Protein AF-A0A6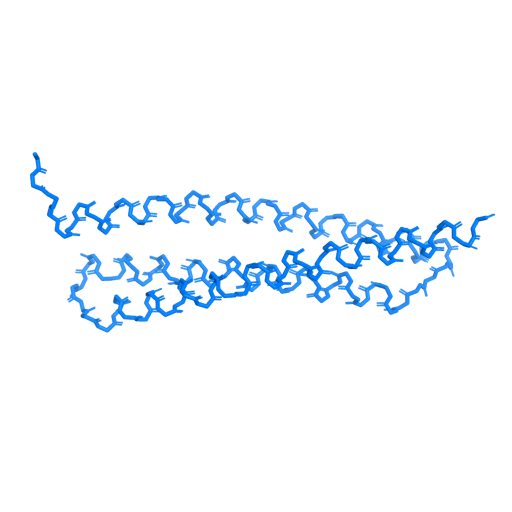S6RS18-F1 (afdb_monomer_lite)

Structure (mmCIF, N/CA/C/O backbone):
data_AF-A0A6S6RS18-F1
#
_entry.id   AF-A0A6S6RS18-F1
#
loop_
_atom_site.group_PDB
_atom_site.id
_atom_site.type_symbol
_atom_site.label_atom_id
_atom_site.label_alt_id
_atom_site.label_comp_id
_atom_site.label_asym_id
_atom_site.label_entity_id
_atom_site.label_seq_id
_atom_site.pdbx_PDB_ins_code
_atom_site.Cartn_x
_atom_site.Cartn_y
_atom_site.Cartn_z
_atom_site.occupancy
_atom_site.B_iso_or_equiv
_atom_site.auth_seq_id
_atom_site.auth_comp_id
_atom_site.auth_asym_id
_atom_site.auth_atom_id
_atom_site.pdbx_PDB_model_num
ATOM 1 N N . MET A 1 1 ? -1.898 -7.338 33.774 1.00 49.81 1 MET A N 1
ATOM 2 C CA . MET A 1 1 ? -2.549 -6.150 33.183 1.00 49.81 1 MET A CA 1
ATOM 3 C C . MET A 1 1 ? -3.602 -6.683 32.226 1.00 49.81 1 MET A C 1
ATOM 5 O O . MET A 1 1 ? -3.220 -7.304 31.241 1.00 49.81 1 MET A O 1
ATOM 9 N N . GLU A 1 2 ? -4.888 -6.596 32.571 1.00 50.34 2 GLU A N 1
ATOM 10 C CA . GLU A 1 2 ? -5.962 -7.066 31.684 1.00 50.34 2 GLU A CA 1
ATOM 11 C C . GLU A 1 2 ? -5.946 -6.251 30.388 1.00 50.34 2 GLU A C 1
ATOM 13 O O . GLU A 1 2 ? -5.904 -5.020 30.411 1.00 50.34 2 GLU A O 1
ATOM 18 N N . ILE A 1 3 ? -5.917 -6.939 29.247 1.00 56.47 3 ILE A N 1
ATOM 19 C CA . ILE A 1 3 ? -5.998 -6.297 27.937 1.00 56.47 3 ILE A CA 1
ATOM 20 C C . ILE A 1 3 ? -7.471 -5.962 27.713 1.00 56.47 3 ILE A C 1
ATOM 22 O O . ILE A 1 3 ? -8.259 -6.819 27.320 1.00 56.47 3 ILE A O 1
ATOM 26 N N . THR A 1 4 ? -7.857 -4.719 27.984 1.00 73.38 4 THR A N 1
ATOM 27 C CA . THR A 1 4 ? -9.187 -4.232 27.614 1.00 73.38 4 THR A CA 1
ATOM 28 C C . THR A 1 4 ? -9.289 -4.144 26.087 1.00 73.38 4 THR A C 1
ATOM 30 O O . THR A 1 4 ? -8.303 -3.864 25.395 1.00 73.38 4 THR A O 1
ATOM 33 N N . LYS A 1 5 ? -10.483 -4.392 25.531 1.00 68.75 5 LYS A N 1
ATOM 34 C CA . LYS A 1 5 ? -10.726 -4.346 24.074 1.00 68.75 5 LYS A CA 1
ATOM 35 C C . LYS A 1 5 ? -10.331 -2.991 23.468 1.00 68.75 5 LYS A C 1
ATOM 37 O O . LYS A 1 5 ? -9.763 -2.940 22.381 1.00 68.75 5 LYS A O 1
ATOM 42 N N . GLU A 1 6 ? -10.542 -1.911 24.213 1.00 70.62 6 GLU A N 1
ATOM 43 C CA . GLU A 1 6 ? -10.156 -0.547 23.838 1.00 70.62 6 GLU A CA 1
ATOM 44 C C . GLU A 1 6 ? -8.633 -0.370 23.759 1.00 70.62 6 GLU A C 1
ATOM 46 O O . GLU A 1 6 ? -8.120 0.214 22.802 1.00 70.62 6 GLU A O 1
ATOM 51 N N . GLY A 1 7 ? -7.888 -0.952 24.707 1.00 78.44 7 GLY A N 1
ATOM 52 C CA . GLY A 1 7 ? -6.425 -0.946 24.692 1.00 78.44 7 GLY A CA 1
ATOM 53 C C . GLY A 1 7 ? -5.830 -1.769 23.545 1.00 78.44 7 GLY A C 1
ATOM 54 O O . GLY A 1 7 ? -4.782 -1.410 23.004 1.00 78.44 7 GLY A O 1
ATOM 55 N N . ALA A 1 8 ? -6.496 -2.853 23.134 1.00 81.50 8 ALA A N 1
ATOM 56 C CA . ALA A 1 8 ? -6.090 -3.648 21.975 1.00 81.50 8 ALA A CA 1
ATOM 57 C C . ALA A 1 8 ? -6.292 -2.881 20.657 1.00 81.50 8 ALA A C 1
ATOM 59 O O . ALA A 1 8 ? -5.370 -2.806 19.844 1.00 81.50 8 ALA A O 1
ATOM 60 N N . ILE A 1 9 ? -7.456 -2.251 20.472 1.00 82.94 9 ILE A N 1
ATOM 61 C CA . ILE A 1 9 ? -7.770 -1.470 19.265 1.00 82.94 9 ILE A CA 1
ATOM 62 C C . ILE A 1 9 ? -6.859 -0.244 19.154 1.00 82.94 9 ILE A C 1
ATOM 64 O O . ILE A 1 9 ? -6.314 0.014 18.081 1.00 82.94 9 ILE A O 1
ATOM 68 N N . GLY A 1 10 ? -6.586 0.448 20.266 1.00 84.75 10 GLY A N 1
ATOM 69 C CA . GLY A 1 10 ? -5.642 1.569 20.282 1.00 84.75 10 GLY A CA 1
ATOM 70 C C . GLY A 1 10 ? -4.232 1.180 19.814 1.00 84.75 10 GLY A C 1
ATOM 71 O O . GLY A 1 10 ? -3.607 1.913 19.046 1.00 84.75 10 GLY A O 1
ATOM 72 N N . LYS A 1 11 ? -3.743 -0.009 20.198 1.00 87.88 11 LYS A N 1
ATOM 73 C CA . LYS A 1 11 ? -2.454 -0.534 19.711 1.00 87.88 11 LYS A CA 1
ATOM 74 C C . LYS A 1 11 ? -2.483 -0.847 18.215 1.00 87.88 11 LYS A C 1
ATOM 76 O O . LYS A 1 11 ? -1.515 -0.533 17.526 1.00 87.88 11 LYS A O 1
ATOM 81 N N . ILE A 1 12 ? -3.570 -1.436 17.710 1.00 88.31 12 ILE A N 1
ATOM 82 C CA . ILE A 1 12 ? -3.727 -1.730 16.274 1.00 88.31 12 ILE A CA 1
ATOM 83 C C . ILE A 1 12 ? -3.675 -0.430 15.466 1.00 88.31 12 ILE A C 1
ATOM 85 O O . ILE A 1 12 ? -2.898 -0.333 14.519 1.00 88.31 12 ILE A O 1
ATOM 89 N N . ILE A 1 13 ? -4.425 0.591 15.886 1.00 89.12 13 ILE A N 1
ATOM 90 C CA . ILE A 1 13 ? -4.454 1.913 15.243 1.00 89.12 13 ILE A CA 1
ATOM 91 C C . ILE A 1 13 ? -3.058 2.541 15.209 1.00 89.12 13 ILE A C 1
ATOM 93 O O . ILE A 1 13 ? -2.639 3.057 14.172 1.00 89.12 13 ILE A O 1
ATOM 97 N N . PHE A 1 14 ? -2.317 2.477 16.319 1.00 90.94 14 PHE A N 1
ATOM 98 C CA . PHE A 1 14 ? -0.958 3.012 16.398 1.00 90.94 14 PHE A CA 1
ATOM 99 C C . PHE A 1 14 ? -0.015 2.353 15.383 1.00 90.94 14 PHE A C 1
ATOM 101 O O . PHE A 1 14 ? 0.622 3.052 14.590 1.00 90.94 14 PHE A O 1
ATOM 108 N N . TRP A 1 15 ? 0.044 1.018 15.362 1.00 90.56 15 TRP A N 1
ATOM 109 C CA . TRP A 1 15 ? 0.900 0.288 14.423 1.00 90.56 15 TRP A CA 1
ATOM 110 C C . TRP A 1 15 ? 0.486 0.524 12.976 1.00 90.56 15 TRP A C 1
ATOM 112 O O . TRP A 1 15 ? 1.331 0.798 12.129 1.00 90.56 15 TRP A O 1
ATOM 122 N N . GLN A 1 16 ? -0.815 0.511 12.700 1.00 91.12 16 GLN A N 1
ATOM 123 C CA . GLN A 1 16 ? -1.338 0.734 11.362 1.00 91.12 16 GLN A CA 1
ATOM 124 C C . GLN A 1 16 ? -1.041 2.142 10.841 1.00 91.12 16 GLN A C 1
ATOM 126 O O . GLN A 1 16 ? -0.729 2.302 9.659 1.00 91.12 16 GLN A O 1
ATOM 131 N N . LYS A 1 17 ? -1.066 3.157 11.711 1.00 91.19 17 LYS A N 1
ATOM 132 C CA . LYS A 1 17 ? -0.644 4.518 11.366 1.00 91.19 17 LYS A CA 1
ATOM 133 C C . LYS A 1 17 ? 0.824 4.548 10.945 1.00 91.19 17 LYS A C 1
ATOM 135 O O . LYS A 1 17 ? 1.133 5.100 9.891 1.00 91.19 17 LYS A O 1
ATOM 140 N N . ILE A 1 18 ? 1.712 3.927 11.726 1.00 93.19 18 ILE A N 1
ATOM 141 C CA . ILE A 1 18 ? 3.142 3.839 11.390 1.00 93.19 18 ILE A CA 1
ATOM 142 C C . ILE A 1 18 ? 3.325 3.132 10.046 1.00 93.19 18 ILE A C 1
ATOM 144 O O . ILE A 1 18 ? 3.973 3.679 9.156 1.00 93.19 18 ILE A O 1
ATOM 148 N N . THR A 1 19 ? 2.709 1.963 9.861 1.00 90.56 19 THR A N 1
ATOM 149 C CA . THR A 1 19 ? 2.797 1.197 8.611 1.00 90.56 19 THR A CA 1
ATOM 150 C C . THR A 1 19 ? 2.295 2.003 7.414 1.00 90.56 19 THR A C 1
ATOM 152 O O . THR A 1 19 ? 2.952 2.022 6.378 1.00 90.56 19 THR A O 1
ATOM 155 N N . THR A 1 20 ? 1.182 2.726 7.557 1.00 91.56 20 THR A N 1
ATOM 156 C CA . THR A 1 20 ? 0.622 3.557 6.479 1.00 91.56 20 THR A CA 1
ATOM 157 C C . THR A 1 20 ? 1.572 4.692 6.097 1.00 91.56 20 THR A C 1
ATOM 159 O O . THR A 1 20 ? 1.789 4.923 4.909 1.00 91.56 20 THR A O 1
ATOM 162 N N . VAL A 1 21 ? 2.187 5.372 7.073 1.00 93.38 21 VAL A N 1
ATOM 163 C CA . VAL A 1 21 ? 3.155 6.454 6.813 1.00 93.38 21 VAL A CA 1
ATOM 164 C C . VAL A 1 21 ? 4.405 5.912 6.123 1.00 93.38 21 VAL A C 1
ATOM 166 O O . VAL A 1 21 ? 4.818 6.450 5.098 1.00 93.38 21 VAL A O 1
ATOM 169 N N . VAL A 1 22 ? 4.976 4.823 6.640 1.00 90.69 22 VAL A N 1
ATOM 170 C CA . VAL A 1 22 ? 6.176 4.198 6.064 1.00 90.69 22 VAL A CA 1
ATOM 171 C C . VAL A 1 22 ? 5.919 3.749 4.626 1.00 90.69 22 VAL A C 1
ATOM 173 O O . VAL A 1 22 ? 6.709 4.057 3.735 1.00 90.69 22 VAL A O 1
ATOM 176 N N . LEU A 1 23 ? 4.791 3.081 4.370 1.00 90.19 23 LEU A N 1
ATOM 177 C CA . LEU A 1 23 ? 4.451 2.647 3.017 1.00 90.19 23 LEU A CA 1
ATOM 178 C C . LEU A 1 23 ? 4.114 3.821 2.090 1.00 90.19 23 LEU A C 1
ATOM 180 O O . LEU A 1 23 ? 4.461 3.764 0.917 1.00 90.19 23 LEU A O 1
ATOM 184 N N . SER A 1 24 ? 3.502 4.898 2.591 1.00 92.12 24 SER A N 1
ATOM 185 C CA . SER A 1 24 ? 3.263 6.116 1.799 1.00 92.12 24 SER A CA 1
ATOM 186 C C . SER A 1 24 ? 4.571 6.744 1.319 1.00 92.12 24 SER A C 1
ATOM 188 O O . SER A 1 24 ? 4.687 7.102 0.150 1.00 92.12 24 SER A O 1
ATOM 190 N N . LEU A 1 25 ? 5.575 6.835 2.198 1.00 91.50 25 LEU A N 1
ATOM 191 C CA . LEU A 1 25 ? 6.903 7.343 1.841 1.00 91.50 25 LEU A CA 1
ATOM 192 C C . LEU A 1 25 ? 7.597 6.438 0.819 1.00 91.50 25 LEU A C 1
ATOM 194 O O . LEU A 1 25 ? 8.180 6.928 -0.146 1.00 91.50 25 LEU A O 1
ATOM 198 N N . PHE A 1 26 ? 7.488 5.120 0.997 1.00 87.81 26 PHE A N 1
ATOM 199 C CA . PHE A 1 26 ? 8.005 4.153 0.033 1.00 87.81 26 PHE A CA 1
ATOM 200 C C . PHE A 1 26 ? 7.336 4.300 -1.343 1.00 87.81 26 PHE A C 1
ATOM 202 O O . PHE A 1 26 ? 8.023 4.362 -2.359 1.00 87.81 26 PHE A O 1
ATOM 209 N N . VAL A 1 27 ? 6.005 4.409 -1.385 1.00 90.44 27 VAL A N 1
ATOM 210 C CA . VAL A 1 27 ? 5.242 4.604 -2.628 1.00 90.44 27 VAL A CA 1
ATOM 211 C C . VAL A 1 27 ? 5.608 5.925 -3.303 1.00 90.44 27 VAL A C 1
ATOM 213 O O . VAL A 1 27 ? 5.745 5.957 -4.521 1.00 90.44 27 VAL A O 1
ATOM 216 N N . LEU A 1 28 ? 5.826 7.000 -2.543 1.00 91.81 28 LEU A N 1
ATOM 217 C CA . LEU A 1 28 ? 6.275 8.278 -3.097 1.00 91.81 28 LEU A CA 1
ATOM 218 C C . LEU A 1 28 ? 7.650 8.154 -3.773 1.00 91.81 28 LEU A C 1
ATOM 220 O O . LEU A 1 28 ? 7.828 8.624 -4.895 1.00 91.81 28 LEU A O 1
ATOM 224 N N . ALA A 1 29 ? 8.603 7.485 -3.118 1.00 87.00 29 ALA A N 1
ATOM 225 C CA . ALA A 1 29 ? 9.917 7.217 -3.698 1.00 87.00 29 ALA A CA 1
ATOM 226 C C . ALA A 1 29 ? 9.815 6.347 -4.963 1.00 87.00 29 ALA A C 1
ATOM 228 O O . ALA A 1 29 ? 10.492 6.615 -5.956 1.00 87.00 29 ALA A O 1
ATOM 229 N N . LEU A 1 30 ? 8.925 5.350 -4.952 1.00 87.38 30 LEU A N 1
ATOM 230 C CA . LEU A 1 30 ? 8.659 4.486 -6.099 1.00 87.38 30 LEU A CA 1
ATOM 231 C C . LEU A 1 30 ? 8.102 5.275 -7.295 1.00 87.38 30 LEU A C 1
ATOM 233 O O . LEU A 1 30 ? 8.592 5.111 -8.409 1.00 87.38 30 LEU A O 1
ATOM 237 N N . TRP A 1 31 ? 7.134 6.170 -7.072 1.00 92.38 31 TRP A N 1
ATOM 238 C CA . TRP A 1 31 ? 6.619 7.061 -8.118 1.00 92.38 31 TRP A CA 1
ATOM 239 C C . TRP A 1 31 ? 7.714 7.958 -8.701 1.00 92.38 31 TRP A C 1
ATOM 241 O O . TRP A 1 31 ? 7.774 8.122 -9.918 1.00 92.38 31 TRP A O 1
ATOM 251 N N . GLY A 1 32 ? 8.604 8.491 -7.857 1.00 90.12 32 GLY A N 1
ATOM 252 C CA . GLY A 1 32 ? 9.761 9.268 -8.307 1.00 90.12 32 GLY A CA 1
ATOM 253 C C . GLY A 1 32 ? 10.709 8.457 -9.197 1.00 90.12 32 GLY A C 1
ATOM 254 O O . GLY A 1 32 ? 11.096 8.926 -10.265 1.00 90.12 32 GLY A O 1
ATOM 255 N N . LEU A 1 33 ? 11.027 7.220 -8.800 1.00 85.25 33 LEU A N 1
ATOM 256 C CA . LEU A 1 33 ? 11.873 6.313 -9.582 1.00 85.25 33 LEU A CA 1
ATOM 257 C C . LEU A 1 33 ? 11.241 5.964 -10.936 1.00 85.25 33 LEU A C 1
ATOM 259 O O . LEU A 1 33 ? 11.907 6.043 -11.964 1.00 85.25 33 LEU A O 1
ATOM 263 N N . VAL A 1 34 ? 9.956 5.602 -10.950 1.00 88.06 34 VAL A N 1
ATOM 264 C CA . VAL A 1 34 ? 9.241 5.272 -12.192 1.00 88.06 34 VAL A CA 1
ATOM 265 C C . VAL A 1 34 ? 9.148 6.489 -13.109 1.00 88.06 34 VAL A C 1
ATOM 267 O O . VAL A 1 34 ? 9.392 6.360 -14.306 1.00 88.06 34 VAL A O 1
ATOM 270 N N . GLY A 1 35 ? 8.875 7.677 -12.561 1.00 88.94 35 GLY A N 1
ATOM 271 C CA . GLY A 1 35 ? 8.885 8.925 -13.326 1.00 88.94 35 GLY A CA 1
ATOM 27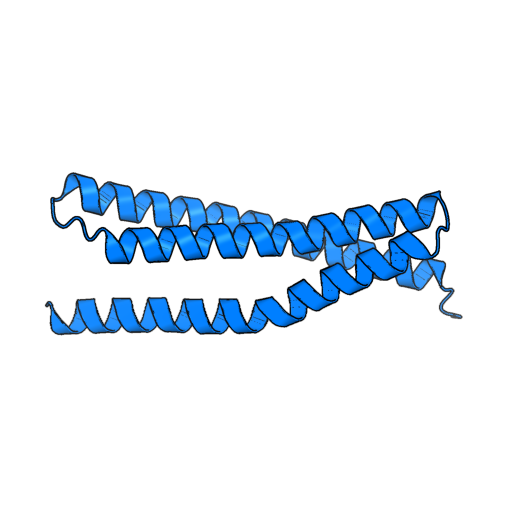2 C C . GLY A 1 35 ? 10.246 9.211 -13.965 1.00 88.94 35 GLY A C 1
ATOM 273 O O . GLY A 1 35 ? 10.300 9.568 -15.138 1.00 88.94 35 GLY A O 1
ATOM 274 N N . TYR A 1 36 ? 11.337 8.987 -13.228 1.00 87.50 36 TYR A N 1
ATOM 275 C CA . TYR A 1 36 ? 12.702 9.123 -13.742 1.00 87.50 36 TYR A CA 1
ATOM 276 C C . TYR A 1 36 ? 13.003 8.138 -14.883 1.00 87.50 36 TYR A C 1
ATOM 278 O O . TYR A 1 36 ? 13.512 8.545 -15.924 1.00 87.50 36 TYR A O 1
ATOM 286 N N . ILE A 1 37 ? 12.640 6.859 -14.726 1.00 83.31 37 ILE A N 1
ATOM 287 C CA . ILE A 1 37 ? 12.845 5.832 -15.763 1.00 83.31 37 ILE A CA 1
ATOM 288 C C . ILE A 1 37 ? 12.073 6.185 -17.040 1.00 83.31 37 ILE A C 1
ATOM 290 O O . ILE A 1 37 ? 12.639 6.163 -18.129 1.00 83.31 37 ILE A O 1
ATOM 294 N N . ILE A 1 38 ? 10.794 6.549 -16.908 1.00 85.56 38 ILE A N 1
ATOM 295 C CA . ILE A 1 38 ? 9.951 6.932 -18.049 1.00 85.56 38 ILE A CA 1
ATOM 296 C C . ILE A 1 38 ? 10.529 8.163 -18.750 1.00 85.56 38 ILE A C 1
ATOM 298 O O . ILE A 1 38 ? 10.578 8.195 -19.976 1.00 85.56 38 ILE A O 1
ATOM 302 N N . HIS A 1 39 ? 10.984 9.162 -17.989 1.00 87.31 39 HIS A N 1
ATOM 303 C CA . HIS A 1 39 ? 11.587 10.368 -18.549 1.00 87.31 39 HIS A CA 1
ATOM 304 C C . HIS A 1 39 ? 12.839 10.056 -19.375 1.00 87.31 39 HIS A C 1
ATOM 306 O O . HIS A 1 39 ? 12.901 10.458 -20.535 1.00 87.31 39 HIS A O 1
ATOM 312 N N . ASN A 1 40 ? 13.775 9.277 -18.827 1.00 83.12 40 ASN A N 1
ATOM 313 C CA . ASN A 1 40 ? 14.979 8.869 -19.553 1.00 83.12 40 ASN A CA 1
ATOM 314 C C . ASN A 1 40 ? 14.636 8.078 -20.823 1.00 83.12 40 ASN A C 1
ATOM 316 O O . ASN A 1 40 ? 15.186 8.346 -21.888 1.00 83.12 40 ASN A O 1
ATOM 320 N N . ASN A 1 41 ? 13.697 7.132 -20.741 1.00 80.88 41 ASN A N 1
ATOM 321 C CA . ASN A 1 41 ? 13.296 6.333 -21.901 1.00 80.88 41 ASN A CA 1
ATOM 322 C C . ASN A 1 41 ? 12.666 7.197 -23.011 1.00 80.88 41 ASN A C 1
ATOM 324 O O . ASN A 1 41 ? 12.839 6.901 -24.191 1.00 80.88 41 ASN A O 1
ATOM 328 N N . LEU A 1 42 ? 11.944 8.268 -22.650 1.00 82.94 42 LEU A N 1
ATOM 329 C CA . LEU A 1 42 ? 11.398 9.230 -23.614 1.00 82.94 42 LEU A CA 1
ATOM 330 C C . LEU A 1 42 ? 12.491 10.096 -24.251 1.00 82.94 42 LEU A C 1
ATOM 332 O O . LEU A 1 42 ? 12.399 10.403 -25.437 1.00 82.94 42 LEU A O 1
ATOM 336 N N . GLU A 1 43 ? 13.497 10.505 -23.477 1.00 83.00 43 GLU A N 1
ATOM 337 C CA . GLU A 1 43 ? 14.565 11.397 -23.941 1.00 83.00 43 GLU A CA 1
ATOM 338 C C . GLU A 1 43 ? 15.551 10.694 -24.886 1.00 83.00 43 GLU A C 1
ATOM 340 O O . GLU A 1 43 ? 15.954 11.273 -25.894 1.00 83.00 43 GLU A O 1
ATOM 345 N N . TYR A 1 44 ? 15.906 9.436 -24.603 1.00 77.44 44 TYR A N 1
ATOM 346 C CA . TYR A 1 44 ? 16.930 8.699 -25.358 1.00 77.44 44 TYR A CA 1
ATOM 347 C C . TYR A 1 44 ? 16.387 7.837 -26.512 1.00 77.44 44 TYR A C 1
ATOM 349 O O . TYR A 1 44 ? 17.170 7.220 -27.229 1.00 77.44 44 TYR A O 1
ATOM 357 N N . GLY A 1 45 ? 15.070 7.824 -26.743 1.00 68.94 45 GLY A N 1
ATOM 358 C CA . GLY A 1 45 ? 14.451 7.208 -27.925 1.00 68.94 45 GLY A CA 1
ATOM 359 C C . GLY A 1 45 ? 14.209 5.692 -27.860 1.00 68.94 45 GLY A C 1
ATOM 360 O O . GLY A 1 45 ? 13.533 5.170 -28.742 1.00 68.94 45 GLY A O 1
ATOM 361 N N . ASP A 1 46 ? 14.662 5.004 -26.808 1.00 67.06 46 ASP A N 1
ATOM 362 C CA . ASP A 1 46 ? 14.380 3.582 -26.532 1.00 67.06 46 ASP A CA 1
ATOM 363 C C . ASP A 1 46 ? 13.110 3.417 -25.675 1.00 67.06 46 ASP A C 1
ATOM 365 O O . ASP A 1 46 ? 13.101 2.830 -24.588 1.00 67.06 46 ASP A O 1
ATOM 369 N N . TYR A 1 47 ? 11.995 3.989 -26.138 1.00 70.00 47 TYR A N 1
ATOM 370 C CA . TYR A 1 47 ? 10.760 3.965 -25.361 1.00 70.00 47 TYR A CA 1
ATOM 371 C C . TYR A 1 47 ? 10.029 2.619 -25.471 1.00 70.00 47 TYR A C 1
ATOM 373 O O . TYR A 1 47 ? 9.242 2.381 -26.391 1.00 70.00 47 TYR A O 1
ATOM 381 N N . ASP A 1 48 ? 10.229 1.755 -24.475 1.00 78.94 48 ASP A N 1
ATOM 382 C CA . ASP A 1 48 ? 9.409 0.559 -24.280 1.00 78.94 48 ASP A CA 1
ATOM 383 C C . ASP A 1 48 ? 8.103 0.904 -23.531 1.00 78.94 48 ASP A C 1
ATOM 385 O O . ASP A 1 48 ? 8.054 1.071 -22.301 1.00 78.94 48 ASP A O 1
ATOM 389 N N . TYR A 1 49 ? 7.010 0.997 -24.297 1.00 79.81 49 TYR A N 1
ATOM 390 C CA . TYR A 1 49 ? 5.656 1.240 -23.787 1.00 79.81 49 TYR A CA 1
ATOM 391 C C . TYR A 1 49 ? 5.167 0.126 -22.848 1.00 79.81 49 TYR A C 1
ATOM 393 O O . TYR A 1 49 ? 4.413 0.409 -21.913 1.00 79.81 49 TYR A O 1
ATOM 401 N N . ILE A 1 50 ? 5.578 -1.126 -23.076 1.00 80.81 50 ILE A N 1
ATOM 402 C CA . ILE A 1 50 ? 5.142 -2.279 -22.280 1.00 80.81 50 ILE A CA 1
ATOM 403 C C . ILE A 1 50 ? 5.804 -2.209 -20.910 1.00 80.81 50 ILE A C 1
ATOM 405 O O . ILE A 1 50 ? 5.115 -2.259 -19.889 1.00 80.81 50 ILE A O 1
ATOM 409 N N . GLN A 1 51 ? 7.123 -2.021 -20.875 1.00 78.38 51 GLN A N 1
ATOM 410 C CA . GLN A 1 51 ? 7.868 -1.915 -19.623 1.00 78.38 51 GLN A CA 1
ATOM 411 C C . GLN A 1 51 ? 7.402 -0.714 -18.785 1.00 78.38 51 GLN A C 1
ATOM 413 O O . GLN A 1 51 ? 7.138 -0.851 -17.588 1.00 78.38 51 GLN A O 1
ATOM 418 N N . SER A 1 52 ? 7.204 0.443 -19.424 1.00 82.06 52 SER A N 1
ATOM 419 C CA . SER A 1 52 ? 6.674 1.646 -18.766 1.00 82.06 52 SER A CA 1
ATOM 420 C C . SER A 1 52 ? 5.266 1.419 -18.205 1.00 82.06 52 SER A C 1
ATOM 422 O O . SER A 1 52 ? 4.971 1.809 -17.073 1.00 82.06 52 SER A O 1
ATOM 424 N N . GLY A 1 53 ? 4.404 0.727 -18.957 1.00 84.19 53 GLY A N 1
ATOM 425 C CA . GLY A 1 53 ? 3.063 0.343 -18.512 1.00 84.19 53 GLY A CA 1
ATOM 426 C C . GLY A 1 53 ? 3.079 -0.592 -17.297 1.00 84.19 53 GLY A C 1
ATOM 427 O O . GLY A 1 53 ? 2.296 -0.394 -16.365 1.00 84.19 53 GLY A O 1
ATOM 428 N N . LEU A 1 54 ? 4.002 -1.560 -17.260 1.00 82.88 54 LEU A N 1
ATOM 429 C CA . LEU A 1 54 ? 4.185 -2.456 -16.112 1.00 82.88 54 LEU A CA 1
ATOM 430 C C . LEU A 1 54 ? 4.636 -1.693 -14.860 1.00 82.88 54 LEU A C 1
ATOM 432 O O . LEU A 1 54 ? 4.080 -1.915 -13.783 1.00 82.88 54 LEU A O 1
ATOM 436 N N . TYR A 1 55 ? 5.582 -0.757 -14.990 1.00 83.12 55 TYR A N 1
ATOM 437 C CA . TYR A 1 55 ? 6.020 0.079 -13.867 1.00 83.12 55 TYR A CA 1
ATOM 438 C C . TYR A 1 55 ? 4.901 0.974 -13.327 1.00 83.12 55 TYR A C 1
ATOM 440 O O . TYR A 1 55 ? 4.712 1.058 -12.111 1.00 83.12 55 TYR A O 1
ATOM 448 N N . LEU A 1 56 ? 4.110 1.592 -14.208 1.00 88.19 56 LEU A N 1
ATOM 449 C CA . LEU A 1 56 ? 2.949 2.389 -13.803 1.00 88.19 56 LEU A CA 1
ATOM 450 C C . LEU A 1 56 ? 1.881 1.533 -13.114 1.00 88.19 56 LEU A C 1
ATOM 452 O O . LEU A 1 56 ? 1.391 1.905 -12.047 1.00 88.19 56 LEU A O 1
ATOM 456 N N . GLY A 1 57 ? 1.551 0.368 -13.679 1.00 87.50 57 GLY A N 1
ATOM 457 C CA . GLY A 1 57 ? 0.603 -0.572 -13.078 1.00 87.50 57 GLY A CA 1
ATOM 458 C C . GLY A 1 57 ? 1.050 -1.032 -11.688 1.00 87.50 57 GLY A C 1
ATOM 459 O O . GLY A 1 57 ? 0.234 -1.117 -10.763 1.00 87.50 57 GLY A O 1
ATOM 460 N N . PHE A 1 58 ? 2.354 -1.248 -11.507 1.00 85.06 58 PHE A N 1
ATOM 461 C CA . PHE A 1 58 ? 2.933 -1.574 -10.210 1.00 85.06 58 PHE A CA 1
ATOM 462 C C . PHE A 1 58 ? 2.796 -0.421 -9.204 1.00 85.06 58 PHE A C 1
ATOM 464 O O . PHE A 1 58 ? 2.290 -0.635 -8.099 1.00 85.06 58 PHE A O 1
ATOM 471 N N . CYS A 1 59 ? 3.157 0.806 -9.591 1.00 88.88 59 CYS A N 1
ATOM 472 C CA . CYS A 1 59 ? 2.972 2.001 -8.761 1.00 88.88 59 CYS A CA 1
ATOM 473 C C . CYS A 1 59 ? 1.521 2.171 -8.298 1.00 88.88 59 CYS A C 1
ATOM 475 O O . CYS A 1 59 ? 1.270 2.341 -7.104 1.00 88.88 59 CYS A O 1
ATOM 477 N N . VAL A 1 60 ? 0.559 2.066 -9.221 1.00 91.75 60 VAL A N 1
ATOM 478 C CA . VAL A 1 60 ? -0.878 2.185 -8.918 1.00 91.75 60 VAL A CA 1
ATOM 479 C C . VAL A 1 60 ? -1.329 1.102 -7.939 1.00 91.75 60 VAL A C 1
ATOM 481 O O . VAL A 1 60 ? -2.036 1.393 -6.972 1.00 91.75 60 VAL A O 1
ATOM 484 N N . SER A 1 61 ? -0.882 -0.137 -8.141 1.00 89.81 61 SER A N 1
ATOM 485 C CA . SER A 1 61 ? -1.222 -1.255 -7.256 1.00 89.81 61 SER A CA 1
ATOM 486 C C . SER A 1 61 ? -0.677 -1.047 -5.839 1.00 89.81 61 SER A C 1
ATOM 488 O O . SER A 1 61 ? -1.383 -1.283 -4.857 1.00 89.81 61 SER A O 1
ATOM 490 N N . MET A 1 62 ? 0.551 -0.534 -5.716 1.00 88.19 62 MET A N 1
ATOM 491 C CA . MET A 1 62 ? 1.145 -0.190 -4.421 1.00 88.19 62 MET A CA 1
ATOM 492 C C . MET A 1 62 ? 0.435 0.996 -3.754 1.00 88.19 62 MET A C 1
ATOM 494 O O . MET A 1 62 ? 0.210 0.973 -2.544 1.00 88.19 62 MET A O 1
ATOM 498 N N . THR A 1 63 ? 0.001 2.004 -4.514 1.00 93.25 63 THR A N 1
ATOM 499 C CA . THR A 1 63 ? -0.834 3.094 -3.983 1.00 93.25 63 THR A CA 1
ATOM 500 C C . THR A 1 63 ? -2.169 2.570 -3.448 1.00 93.25 63 THR A C 1
ATOM 502 O O . THR A 1 63 ? -2.571 2.933 -2.341 1.00 93.25 63 THR A O 1
ATOM 505 N N . TYR A 1 64 ? -2.833 1.672 -4.179 1.00 91.44 64 TYR A N 1
ATOM 506 C CA . TYR A 1 64 ? -4.091 1.063 -3.741 1.00 91.44 64 TYR A CA 1
ATOM 507 C C . TYR A 1 64 ? -3.938 0.271 -2.432 1.00 91.44 64 TYR A C 1
ATOM 509 O O . TYR A 1 64 ? -4.794 0.330 -1.551 1.00 91.44 64 TYR A O 1
ATOM 517 N N . MET A 1 65 ? -2.811 -0.411 -2.251 1.00 89.94 65 MET A N 1
ATOM 518 C CA . MET A 1 65 ? -2.498 -1.120 -1.009 1.00 89.94 65 MET A CA 1
ATOM 519 C C . MET A 1 65 ? -2.406 -0.206 0.207 1.00 89.94 65 MET A C 1
ATOM 521 O O . MET A 1 65 ? -2.996 -0.486 1.253 1.00 89.94 65 MET A O 1
ATOM 525 N N . VAL A 1 66 ? -1.681 0.903 0.070 1.00 91.81 66 VAL A N 1
ATOM 526 C CA . VAL A 1 66 ? -1.584 1.911 1.132 1.00 91.81 66 VAL A CA 1
ATOM 527 C C . VAL A 1 66 ? -2.959 2.501 1.429 1.00 91.81 66 VAL A C 1
ATOM 529 O O . VAL A 1 66 ? -3.317 2.695 2.591 1.00 91.81 66 VAL A O 1
ATOM 532 N N . TYR A 1 67 ? -3.768 2.704 0.391 1.00 93.19 67 TYR A N 1
ATOM 533 C CA . TYR A 1 67 ? -5.136 3.177 0.532 1.00 93.19 67 TYR A CA 1
ATOM 534 C C . TYR A 1 67 ? -6.038 2.207 1.318 1.00 93.19 67 TYR A C 1
ATOM 536 O O . TYR A 1 67 ? -6.826 2.657 2.149 1.00 93.19 67 TYR A O 1
ATOM 544 N N . LEU A 1 68 ? -5.899 0.886 1.143 1.00 92.38 68 LEU A N 1
ATOM 545 C CA . LEU A 1 68 ? -6.638 -0.104 1.944 1.00 92.38 68 LEU A CA 1
ATOM 546 C C . LEU A 1 68 ? -6.305 -0.012 3.439 1.00 92.38 68 LEU A C 1
ATOM 548 O O . LEU A 1 68 ? -7.210 -0.064 4.278 1.00 92.38 68 LEU A O 1
ATOM 552 N N . LEU A 1 69 ? -5.024 0.163 3.780 1.00 91.50 69 LEU A N 1
ATOM 553 C CA . LEU A 1 69 ? -4.610 0.383 5.167 1.00 91.50 69 LEU A CA 1
ATOM 554 C C . LEU A 1 69 ? -5.152 1.698 5.717 1.00 91.50 69 LEU A C 1
ATOM 556 O O . LEU A 1 69 ? -5.616 1.725 6.856 1.00 91.50 69 LEU A O 1
ATOM 560 N N . TYR A 1 70 ? -5.139 2.763 4.919 1.00 93.25 70 TYR A N 1
ATOM 561 C CA . TYR A 1 70 ? -5.714 4.042 5.317 1.00 93.25 70 TYR A CA 1
ATOM 562 C C . TYR A 1 70 ? -7.225 3.936 5.583 1.00 93.25 70 TYR A C 1
ATOM 564 O O . TYR A 1 70 ? -7.689 4.381 6.633 1.00 93.25 70 TYR A O 1
ATOM 572 N N . GLN A 1 71 ? -7.989 3.287 4.693 1.00 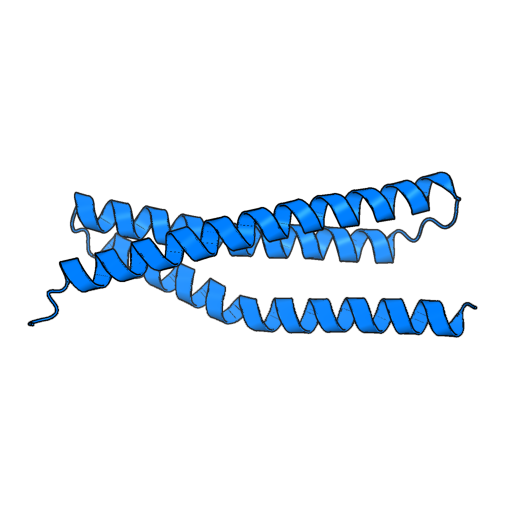93.62 71 GLN A N 1
ATOM 573 C CA . GLN A 1 71 ? -9.425 3.055 4.897 1.00 93.62 71 GLN A CA 1
ATOM 574 C C . GLN A 1 71 ? -9.691 2.270 6.179 1.00 93.62 71 GLN A C 1
ATOM 576 O O . GLN A 1 71 ? -10.532 2.656 6.985 1.00 93.62 71 GLN A O 1
ATOM 581 N N . SER A 1 72 ? -8.956 1.177 6.381 1.00 93.62 72 SER A N 1
ATOM 582 C CA . SER A 1 72 ? -9.087 0.372 7.590 1.00 93.62 72 SER A CA 1
ATOM 583 C C . SER A 1 72 ? -8.796 1.193 8.853 1.00 93.62 72 SER A C 1
ATOM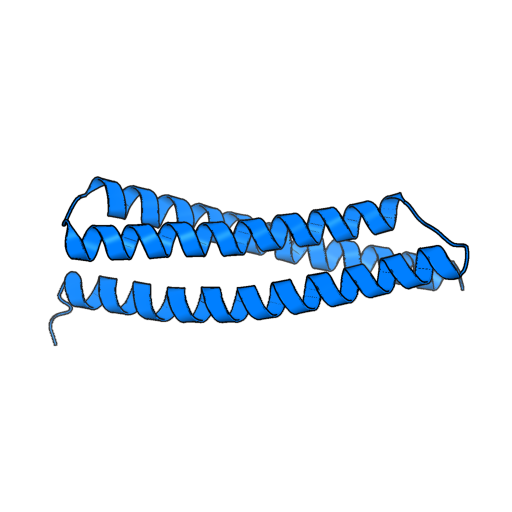 585 O O . SER A 1 72 ? -9.547 1.116 9.819 1.00 93.62 72 SER A O 1
ATOM 587 N N . PHE A 1 73 ? -7.759 2.032 8.832 1.00 92.00 73 PHE A N 1
ATOM 588 C CA . PHE A 1 73 ? -7.413 2.910 9.948 1.00 92.00 73 PHE A CA 1
ATOM 589 C C . PHE A 1 73 ? -8.530 3.917 10.241 1.00 92.00 73 PHE A C 1
ATOM 591 O O . PHE A 1 73 ? -8.923 4.073 11.395 1.00 92.00 73 PHE A O 1
ATOM 598 N N . SER A 1 74 ? -9.072 4.557 9.202 1.00 91.88 74 SER A N 1
ATOM 599 C CA . SER A 1 74 ? -10.182 5.506 9.335 1.00 91.88 74 SER A CA 1
ATOM 600 C C . SER A 1 74 ? -11.416 4.850 9.959 1.00 91.88 74 SER A C 1
ATOM 602 O O . SER A 1 74 ? -12.077 5.458 10.798 1.00 91.88 74 SER A O 1
ATOM 604 N N . LEU A 1 75 ? -11.708 3.602 9.586 1.00 92.62 75 LEU A N 1
ATOM 605 C CA . LEU A 1 75 ? -12.819 2.829 10.142 1.00 92.62 75 LEU A CA 1
ATOM 606 C C . LEU A 1 75 ? -12.573 2.428 11.602 1.00 92.62 75 LEU A C 1
ATOM 608 O O . LEU A 1 75 ? -13.477 2.536 12.422 1.00 92.62 75 LEU A O 1
ATOM 612 N N . LEU A 1 76 ? -11.346 2.045 11.971 1.00 90.94 76 LEU A N 1
ATOM 613 C CA . LEU A 1 76 ? -11.006 1.772 13.375 1.00 90.94 76 LEU A CA 1
ATOM 614 C C . LEU A 1 76 ? -11.123 3.022 14.256 1.00 90.94 76 LEU A C 1
ATOM 616 O O . LEU A 1 76 ? -11.540 2.916 15.408 1.00 90.94 76 LEU A O 1
ATOM 620 N N . GLN A 1 77 ? -10.783 4.200 13.728 1.00 88.94 77 GLN A N 1
ATOM 621 C CA . GLN A 1 77 ? -11.009 5.466 14.430 1.00 88.94 77 GLN A CA 1
ATOM 622 C C . GLN A 1 77 ? -12.500 5.791 14.561 1.00 88.94 77 GLN A C 1
ATOM 624 O O . GLN A 1 77 ? -12.936 6.200 15.634 1.00 88.94 77 GLN A O 1
ATOM 629 N N . SER A 1 78 ? -13.288 5.567 13.504 1.00 90.12 78 SER A N 1
ATOM 630 C CA . SER A 1 78 ? -14.751 5.703 13.556 1.00 90.12 78 SER A CA 1
ATOM 631 C C . SER A 1 78 ? -15.357 4.790 14.623 1.00 90.12 78 SER A C 1
ATOM 633 O O . SER A 1 78 ? -16.102 5.258 15.482 1.00 90.12 78 SER A O 1
ATOM 635 N N . TYR A 1 79 ? -14.927 3.525 14.673 1.00 89.00 79 TYR A N 1
ATOM 636 C CA . TYR A 1 79 ? -15.334 2.578 15.708 1.00 89.00 79 TYR A CA 1
ATOM 637 C C . TYR A 1 79 ? -15.004 3.070 17.126 1.00 89.00 79 TYR A C 1
ATOM 639 O O . TYR A 1 79 ? -15.827 2.924 18.025 1.00 89.00 79 TYR A O 1
ATOM 647 N N . GLN A 1 80 ? -13.829 3.669 17.354 1.00 85.94 80 GLN A N 1
ATOM 648 C CA . GLN A 1 80 ? -13.494 4.222 18.674 1.00 85.94 80 GLN A CA 1
ATOM 649 C C . GLN A 1 80 ? -14.442 5.346 19.106 1.00 85.94 80 GLN A C 1
ATOM 651 O O . GLN A 1 80 ? -14.706 5.481 20.298 1.00 85.94 80 GLN A O 1
ATOM 656 N N . ASN A 1 81 ? -14.951 6.128 18.153 1.00 86.50 81 ASN A N 1
ATOM 657 C CA . ASN A 1 81 ? -15.833 7.257 18.432 1.00 86.50 81 ASN A CA 1
ATOM 658 C C . ASN A 1 81 ? -17.303 6.830 18.568 1.00 86.50 81 ASN A C 1
ATOM 660 O O . ASN A 1 81 ? -17.999 7.325 19.450 1.00 86.50 81 ASN A O 1
ATOM 664 N N . ASN A 1 82 ? -17.763 5.911 17.713 1.00 87.62 82 ASN A N 1
ATOM 665 C CA . ASN A 1 82 ? -19.186 5.593 17.546 1.00 87.62 82 ASN A CA 1
ATOM 666 C C . ASN A 1 82 ? -19.579 4.212 18.102 1.00 87.62 82 ASN A C 1
ATOM 668 O O . ASN A 1 82 ? -20.762 3.931 18.266 1.00 87.62 82 ASN A O 1
ATOM 672 N N . GLN A 1 83 ? -18.604 3.341 18.389 1.00 85.25 83 GLN A N 1
ATOM 673 C CA . GLN A 1 83 ? -18.787 1.955 18.850 1.00 85.25 83 GLN A CA 1
ATOM 674 C C . GLN A 1 83 ? -19.664 1.075 17.935 1.00 85.25 83 GLN A C 1
ATOM 676 O O . GLN A 1 83 ? -20.205 0.055 18.365 1.00 85.25 83 GLN A O 1
ATOM 681 N N . GLU A 1 84 ? -19.779 1.425 16.650 1.00 88.12 84 GLU A N 1
ATOM 682 C CA . GLU A 1 84 ? -20.573 0.671 15.679 1.00 88.12 84 GLU A CA 1
ATOM 683 C C . GLU A 1 84 ? -19.863 -0.610 15.223 1.00 88.12 84 GLU A C 1
ATOM 685 O O 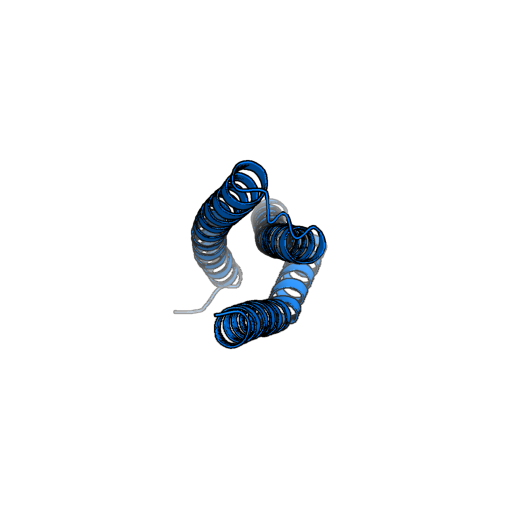. GLU A 1 84 ? -18.820 -0.574 14.575 1.00 88.12 84 GLU A O 1
ATOM 690 N N . ALA A 1 85 ? -20.458 -1.775 15.490 1.00 85.06 85 ALA A N 1
ATOM 691 C CA . ALA A 1 85 ? -19.871 -3.072 15.136 1.00 85.06 85 ALA A CA 1
ATOM 692 C C . ALA A 1 85 ? -19.625 -3.273 13.619 1.00 85.06 85 ALA A C 1
ATOM 694 O O . ALA A 1 85 ? -18.779 -4.078 13.231 1.00 85.06 85 ALA A O 1
ATOM 695 N N . LEU A 1 86 ? -20.327 -2.534 12.758 1.00 89.62 86 LEU A N 1
ATOM 696 C CA . LEU A 1 86 ? -20.119 -2.567 11.309 1.00 89.62 86 LEU A CA 1
ATOM 697 C C . LEU A 1 86 ? -18.729 -2.024 10.922 1.00 89.62 86 LEU A C 1
ATOM 699 O O . LEU A 1 86 ? -18.049 -2.592 10.066 1.00 89.62 86 LEU A O 1
ATOM 703 N N . ASP A 1 87 ? -18.275 -0.955 11.582 1.00 86.50 87 ASP A N 1
ATOM 704 C CA . ASP A 1 87 ? -17.005 -0.291 11.272 1.00 86.50 87 ASP A CA 1
ATOM 705 C C . ASP A 1 87 ? -15.809 -1.200 11.541 1.00 86.50 87 ASP A C 1
ATOM 707 O O . ASP A 1 87 ? -14.860 -1.245 10.754 1.00 86.50 87 ASP A O 1
ATOM 711 N N . ILE A 1 88 ? -15.867 -1.974 12.627 1.00 88.19 88 ILE A N 1
ATOM 712 C CA . ILE A 1 88 ? -14.796 -2.907 12.976 1.00 88.19 88 ILE A CA 1
ATOM 713 C C . ILE A 1 88 ? -14.733 -4.078 11.986 1.00 88.19 88 ILE A C 1
ATOM 715 O O . ILE A 1 88 ? -13.641 -4.469 11.571 1.00 88.19 88 ILE A O 1
ATOM 719 N N . GLU A 1 89 ? -15.879 -4.591 11.531 1.00 90.12 89 GLU A N 1
ATOM 720 C CA . GLU A 1 89 ? -15.929 -5.649 10.517 1.00 90.12 89 GLU A CA 1
ATOM 721 C C . GLU A 1 89 ? -15.358 -5.162 9.178 1.00 90.12 89 GLU A C 1
ATOM 723 O O . GLU A 1 89 ? -14.482 -5.806 8.588 1.00 90.12 89 GLU A O 1
ATOM 728 N N . MET A 1 90 ? -15.792 -3.984 8.720 1.00 91.62 90 MET A N 1
ATOM 729 C CA . MET A 1 90 ? -15.268 -3.373 7.500 1.00 91.62 90 MET A CA 1
ATOM 730 C C . MET A 1 90 ? -13.767 -3.089 7.617 1.00 91.62 90 MET A C 1
ATOM 732 O O . MET A 1 90 ? -13.015 -3.374 6.679 1.00 91.62 90 MET A O 1
ATOM 736 N N . ALA A 1 91 ? -13.302 -2.594 8.767 1.00 90.94 91 ALA A N 1
ATOM 737 C CA . ALA A 1 91 ? -11.890 -2.328 9.004 1.00 90.94 91 ALA A CA 1
ATOM 738 C C . ALA A 1 91 ? -11.033 -3.590 8.864 1.00 90.94 91 ALA A C 1
ATOM 740 O O . ALA A 1 91 ? -10.006 -3.557 8.176 1.00 90.94 91 ALA A O 1
ATOM 741 N N . PHE A 1 92 ? -11.449 -4.701 9.476 1.00 91.69 92 PHE A N 1
ATOM 742 C CA . PHE A 1 92 ? -10.721 -5.966 9.403 1.00 91.69 92 PHE A CA 1
ATOM 743 C C . PHE A 1 92 ? -10.780 -6.596 8.012 1.00 91.69 92 PHE A C 1
ATOM 745 O O . PHE A 1 92 ? -9.773 -7.135 7.552 1.00 91.69 92 PHE A O 1
ATOM 752 N N . ASN A 1 93 ? -11.894 -6.468 7.289 1.00 93.94 93 ASN A N 1
ATOM 753 C CA . ASN A 1 93 ? -11.973 -6.916 5.896 1.00 93.94 93 ASN A CA 1
ATOM 754 C C . ASN A 1 93 ? -10.959 -6.184 5.005 1.00 93.94 93 ASN A C 1
ATOM 756 O O . ASN A 1 93 ? -10.288 -6.805 4.178 1.00 93.94 93 ASN A O 1
ATOM 760 N N . LYS A 1 94 ? -10.774 -4.877 5.212 1.00 92.12 94 LYS A N 1
ATOM 761 C CA . LYS A 1 94 ? -9.766 -4.082 4.494 1.00 92.12 94 LYS A CA 1
ATOM 762 C C . LYS A 1 94 ? -8.334 -4.477 4.873 1.00 92.12 94 LYS A C 1
ATOM 764 O O . LYS A 1 94 ? -7.500 -4.610 3.978 1.00 92.12 94 LYS A O 1
ATOM 769 N N . GLN A 1 95 ? -8.052 -4.753 6.153 1.00 90.75 95 GLN A N 1
ATOM 770 C CA . GLN A 1 95 ? -6.746 -5.304 6.562 1.00 90.75 95 GLN A CA 1
ATOM 771 C C . GLN A 1 95 ? -6.490 -6.673 5.937 1.00 90.75 95 GLN A C 1
ATOM 773 O O . GLN A 1 95 ? -5.390 -6.941 5.465 1.00 90.75 95 GLN A O 1
ATOM 778 N N . ARG A 1 96 ? -7.499 -7.546 5.911 1.00 91.44 96 ARG A N 1
ATOM 779 C CA . ARG A 1 96 ? -7.386 -8.879 5.316 1.00 91.44 96 ARG A CA 1
ATOM 780 C C . ARG A 1 96 ? -7.032 -8.790 3.837 1.00 91.44 96 ARG A C 1
ATOM 782 O O . ARG A 1 96 ? -6.116 -9.479 3.401 1.00 91.44 96 ARG A O 1
ATOM 789 N N . LEU A 1 97 ? -7.713 -7.922 3.089 1.00 90.75 97 LEU A N 1
ATOM 790 C CA . LEU A 1 97 ? -7.402 -7.672 1.680 1.00 90.75 97 LEU A CA 1
ATOM 791 C C . LEU A 1 97 ? -5.966 -7.171 1.502 1.00 90.75 97 LEU A C 1
ATOM 793 O O . LEU A 1 97 ? -5.253 -7.691 0.648 1.00 90.75 97 LEU A O 1
ATOM 797 N N . PHE A 1 98 ? -5.512 -6.243 2.348 1.00 90.69 98 PHE A N 1
ATOM 798 C CA . PHE A 1 98 ? -4.116 -5.805 2.353 1.00 90.69 98 PHE A CA 1
ATOM 799 C C . PHE A 1 98 ? -3.152 -6.986 2.567 1.00 90.69 98 PHE A C 1
ATOM 801 O O . PHE A 1 98 ? -2.248 -7.196 1.766 1.00 90.69 98 PHE A O 1
ATOM 808 N N . TRP A 1 99 ? -3.360 -7.824 3.583 1.00 87.62 99 TRP A N 1
ATOM 809 C CA . TRP A 1 99 ? -2.465 -8.958 3.852 1.00 87.62 99 TRP A CA 1
ATOM 810 C C . TRP A 1 99 ? -2.514 -10.058 2.788 1.00 87.62 99 TRP A C 1
ATOM 812 O O . TRP A 1 99 ? -1.531 -10.770 2.609 1.00 87.62 99 TRP A O 1
ATOM 822 N N . MET A 1 100 ? -3.623 -10.184 2.057 1.00 89.75 100 MET A N 1
ATOM 823 C CA . MET A 1 100 ? -3.728 -11.090 0.910 1.00 89.75 100 MET A CA 1
ATOM 824 C C . MET A 1 100 ? -2.995 -10.547 -0.319 1.00 89.75 100 MET A C 1
ATOM 826 O O . MET A 1 100 ? -2.326 -11.301 -1.021 1.00 89.75 100 MET A O 1
ATOM 830 N N . MET A 1 101 ? -3.096 -9.244 -0.576 1.00 86.19 101 MET A N 1
ATOM 831 C CA . MET A 1 101 ? -2.483 -8.606 -1.742 1.00 86.19 101 MET A CA 1
ATOM 832 C C . MET A 1 101 ? -0.993 -8.300 -1.545 1.00 86.19 101 MET A C 1
ATOM 834 O O . MET A 1 101 ? -0.245 -8.295 -2.518 1.00 86.19 101 MET A O 1
ATOM 838 N N . GLY A 1 102 ? -0.539 -8.083 -0.307 1.00 80.38 102 GLY A N 1
ATOM 839 C CA . GLY A 1 102 ? 0.849 -7.742 0.029 1.00 80.38 102 GLY A CA 1
ATOM 840 C C . GLY A 1 102 ? 1.876 -8.726 -0.528 1.00 80.38 102 GLY A C 1
ATOM 841 O O . GLY A 1 102 ? 2.737 -8.309 -1.302 1.00 80.38 102 GLY A O 1
ATOM 842 N N . PRO A 1 103 ? 1.773 -10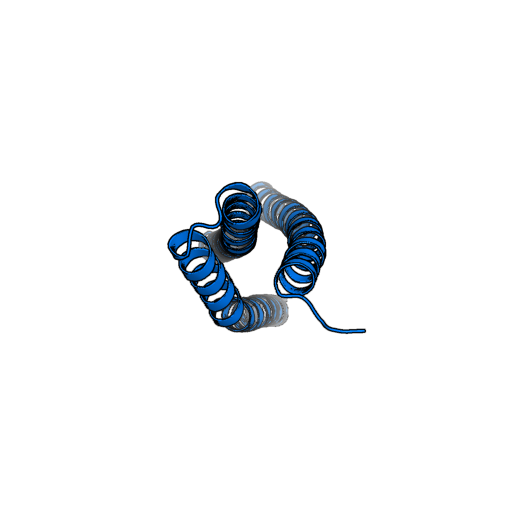.028 -0.209 1.00 81.75 103 PRO A N 1
ATOM 843 C CA . PRO A 1 103 ? 2.670 -11.043 -0.751 1.00 81.75 103 PRO A CA 1
ATOM 844 C C . PRO A 1 103 ? 2.594 -11.153 -2.276 1.00 81.75 103 PRO A C 1
ATOM 846 O O . PRO A 1 103 ? 3.626 -11.291 -2.924 1.00 81.75 103 PRO A O 1
ATOM 849 N N . VAL A 1 104 ? 1.395 -11.045 -2.862 1.00 83.88 104 VAL A N 1
ATOM 850 C CA . VAL A 1 104 ? 1.204 -11.117 -4.322 1.00 83.88 104 VAL A CA 1
ATOM 851 C C . VAL A 1 104 ? 1.938 -9.974 -5.016 1.00 83.88 104 VAL A C 1
ATOM 853 O O . VAL A 1 104 ? 2.672 -10.205 -5.974 1.00 83.88 104 VAL A O 1
ATOM 856 N N . LEU A 1 105 ? 1.802 -8.752 -4.498 1.00 80.00 105 LEU A N 1
ATOM 857 C CA . LEU A 1 105 ? 2.465 -7.583 -5.064 1.00 80.00 105 LEU A CA 1
ATOM 858 C C . LEU A 1 105 ? 3.979 -7.619 -4.858 1.00 80.00 105 LEU A C 1
ATOM 860 O O . LEU A 1 105 ? 4.711 -7.278 -5.783 1.00 80.00 105 LEU A O 1
ATOM 864 N N . LEU A 1 106 ? 4.450 -8.111 -3.709 1.00 76.31 106 LEU A N 1
ATOM 865 C CA . LEU A 1 106 ? 5.875 -8.326 -3.447 1.00 76.31 106 LEU A CA 1
ATOM 866 C C . LEU A 1 106 ? 6.490 -9.358 -4.409 1.00 76.31 106 LEU A C 1
ATOM 868 O O . LEU A 1 106 ? 7.569 -9.146 -4.949 1.00 76.31 106 LEU A O 1
ATOM 872 N N . ILE A 1 107 ? 5.805 -10.476 -4.651 1.00 81.62 107 ILE A N 1
ATOM 873 C CA . ILE A 1 107 ? 6.284 -11.498 -5.591 1.00 81.62 107 ILE A CA 1
ATOM 874 C C . ILE A 1 107 ? 6.255 -10.948 -7.018 1.00 81.62 107 ILE A C 1
ATOM 876 O O . ILE A 1 107 ? 7.220 -11.125 -7.760 1.00 81.62 107 ILE A O 1
ATOM 880 N N . SER A 1 108 ? 5.187 -10.240 -7.397 1.00 76.56 108 SER A N 1
ATOM 881 C CA . SER A 1 108 ? 5.078 -9.641 -8.730 1.00 76.56 108 SER A CA 1
ATOM 882 C C . SER A 1 108 ? 6.150 -8.578 -8.985 1.00 76.56 108 SER A C 1
ATOM 884 O O . SER A 1 108 ? 6.677 -8.505 -10.090 1.00 76.56 108 SER A O 1
ATOM 886 N N . SER A 1 109 ? 6.541 -7.802 -7.968 1.00 70.88 109 SER A N 1
ATOM 887 C CA . SER A 1 109 ? 7.575 -6.774 -8.104 1.00 70.88 109 SER A CA 1
ATOM 888 C C . SER A 1 109 ? 8.963 -7.373 -8.255 1.00 70.88 109 SER A C 1
ATOM 890 O O . SER A 1 109 ? 9.720 -6.948 -9.125 1.00 70.88 109 SER A O 1
ATOM 892 N N . ILE A 1 110 ? 9.271 -8.416 -7.481 1.00 77.56 110 ILE A N 1
ATOM 893 C CA . ILE A 1 110 ? 10.499 -9.196 -7.649 1.00 77.56 110 ILE A CA 1
ATOM 894 C C . ILE A 1 110 ? 10.527 -9.830 -9.043 1.00 77.56 110 ILE A C 1
ATOM 896 O O . ILE A 1 110 ? 11.546 -9.751 -9.720 1.00 77.56 110 ILE A O 1
ATOM 900 N N . ALA A 1 111 ? 9.412 -10.401 -9.507 1.00 77.31 111 ALA A N 1
ATOM 901 C CA . ALA A 1 111 ? 9.328 -10.994 -10.838 1.00 77.31 111 ALA A CA 1
ATOM 902 C C . ALA A 1 111 ? 9.577 -9.962 -11.951 1.00 77.31 111 ALA A C 1
ATOM 904 O O . ALA A 1 111 ? 10.369 -10.236 -12.847 1.00 77.31 111 ALA A O 1
ATOM 905 N N . VAL A 1 112 ? 8.976 -8.768 -11.874 1.00 71.94 112 VAL A N 1
ATOM 906 C CA . VAL A 1 112 ? 9.205 -7.683 -12.848 1.00 71.94 112 VAL A CA 1
ATOM 907 C C . VAL A 1 112 ? 10.658 -7.204 -12.816 1.00 71.94 112 VAL A C 1
ATOM 909 O O . VAL A 1 112 ? 11.263 -7.051 -13.872 1.00 71.94 112 VAL A O 1
ATOM 912 N N . LEU A 1 113 ? 11.251 -7.019 -11.631 1.00 70.50 113 LEU A N 1
ATOM 913 C CA . LEU A 1 113 ? 12.657 -6.615 -11.502 1.00 70.50 113 LEU A CA 1
ATOM 914 C C . LEU A 1 113 ? 13.615 -7.668 -12.070 1.00 70.50 113 LEU A C 1
ATOM 916 O O . LEU A 1 113 ? 14.549 -7.314 -12.786 1.00 70.50 113 LEU A O 1
ATOM 920 N N . LEU A 1 114 ? 13.372 -8.951 -11.788 1.00 76.94 114 LEU A N 1
ATOM 921 C CA . LEU A 1 114 ? 14.163 -10.055 -12.332 1.00 76.94 114 LEU A CA 1
ATOM 922 C C . LEU A 1 114 ? 14.014 -10.156 -13.852 1.00 76.94 114 LEU A C 1
ATOM 924 O O . LEU A 1 114 ? 15.009 -10.349 -14.542 1.00 76.94 114 LEU A O 1
ATOM 928 N N . PHE A 1 115 ? 12.800 -9.991 -14.382 1.00 69.38 115 PHE A N 1
ATOM 929 C CA . PHE A 1 115 ? 12.555 -10.041 -15.823 1.00 69.38 115 PHE A CA 1
ATOM 930 C C . PHE A 1 115 ? 13.228 -8.871 -16.551 1.00 69.38 115 PHE A C 1
ATOM 932 O O . PHE A 1 115 ? 13.895 -9.086 -17.560 1.00 69.38 115 PHE A O 1
ATOM 939 N N . SER A 1 116 ? 13.134 -7.655 -15.998 1.00 65.62 116 SER A N 1
ATOM 940 C CA . SER A 1 116 ? 13.854 -6.481 -16.503 1.00 65.62 116 SER A CA 1
ATOM 941 C C . SER A 1 116 ? 15.372 -6.684 -16.456 1.00 65.62 116 SER A C 1
ATOM 943 O O . SER A 1 116 ? 16.047 -6.420 -17.445 1.00 65.62 116 SER A O 1
ATOM 945 N N . ALA A 1 117 ? 15.920 -7.188 -15.343 1.00 68.75 117 ALA A N 1
ATOM 946 C CA . ALA A 1 117 ? 17.356 -7.443 -15.207 1.00 68.75 117 ALA A CA 1
ATOM 947 C C . ALA A 1 117 ? 17.863 -8.499 -16.203 1.00 68.75 117 ALA A C 1
ATOM 949 O O . ALA A 1 117 ? 18.925 -8.320 -16.796 1.00 68.75 117 ALA A O 1
ATOM 950 N N . LEU A 1 118 ? 17.090 -9.570 -16.425 1.00 69.19 118 LEU A N 1
ATOM 951 C CA . LEU A 1 118 ? 17.404 -10.582 -17.432 1.00 69.19 118 LEU A CA 1
ATOM 952 C C . LEU A 1 118 ? 17.421 -9.971 -18.835 1.00 69.19 118 LEU A C 1
ATOM 954 O O . LEU A 1 118 ? 18.395 -10.169 -19.557 1.00 69.19 118 LEU A O 1
ATOM 958 N N . PHE A 1 119 ? 16.406 -9.185 -19.203 1.00 63.22 119 PHE A N 1
ATOM 959 C CA . PHE A 1 119 ? 16.361 -8.520 -20.509 1.00 63.22 119 PHE A CA 1
ATOM 960 C C . PHE A 1 119 ? 17.575 -7.613 -20.736 1.00 63.22 119 PHE A C 1
ATOM 962 O O . PHE A 1 119 ? 18.238 -7.755 -21.760 1.00 63.22 119 PHE A O 1
ATOM 969 N N . PHE A 1 120 ? 17.932 -6.778 -19.752 1.00 58.81 120 PHE A N 1
ATOM 970 C CA . PHE A 1 120 ? 19.131 -5.934 -19.817 1.00 58.81 120 PHE A CA 1
ATOM 971 C C . PHE A 1 120 ? 20.425 -6.743 -19.978 1.00 58.81 120 PHE A C 1
ATOM 973 O O . PHE A 1 120 ? 21.312 -6.320 -20.712 1.00 58.81 120 PHE A O 1
ATOM 980 N N . SER A 1 121 ? 20.538 -7.903 -19.321 1.00 60.94 121 SER A N 1
ATOM 981 C CA . SER A 1 121 ? 21.734 -8.755 -19.413 1.00 60.94 121 SER A CA 1
ATOM 982 C C . SER A 1 121 ? 21.881 -9.506 -20.741 1.00 60.94 121 SER A C 1
ATOM 984 O O . SER A 1 121 ? 22.987 -9.911 -21.082 1.00 60.94 121 SER A O 1
ATOM 986 N N . PHE A 1 122 ? 20.786 -9.709 -21.483 1.00 57.56 122 PHE A N 1
ATOM 987 C CA . PHE A 1 122 ? 20.809 -10.345 -22.806 1.00 57.56 122 PHE A CA 1
ATOM 988 C C . PHE A 1 122 ? 20.838 -9.333 -23.960 1.00 57.56 122 PHE A C 1
ATOM 990 O O . PHE A 1 122 ? 21.159 -9.717 -25.083 1.00 57.56 122 PHE A O 1
ATOM 997 N N . SER A 1 123 ? 20.485 -8.068 -23.710 1.00 50.44 123 SER A N 1
ATOM 998 C CA . SER A 1 123 ? 20.533 -6.989 -24.704 1.00 50.44 123 SER A CA 1
ATOM 999 C C . SER A 1 123 ? 21.873 -6.240 -24.757 1.00 50.44 123 SER A C 1
ATOM 1001 O O . SER A 1 123 ? 22.045 -5.405 -25.642 1.00 50.44 123 SER A O 1
ATOM 1003 N N . SER A 1 124 ? 22.788 -6.496 -23.811 1.00 47.84 124 SER A N 1
ATOM 1004 C CA . SER A 1 124 ? 24.166 -5.969 -23.765 1.00 47.84 124 SER A CA 1
ATOM 1005 C C . SER A 1 124 ? 25.175 -6.949 -24.349 1.00 47.84 124 SER A C 1
ATOM 1007 O O . SER A 1 124 ? 26.072 -6.501 -25.093 1.00 47.84 124 SER A O 1
#

Radius of gyration: 19.18 Å; chains: 1; bounding box: 45×23×61 Å

pLDDT: mean 83.16, std 10.58, range [47.84, 93.94]

Secondary structure (DSSP, 8-state):
----HHHHHHHHHHHHHHHHHHHHHHHHHHHHHHHHHHHHHHHHS---HHHHHHHHHHHHHHHHHHHHHHHHHHHHHHHHHH--HHHHHHHHHHHHHHHHHHHHHHHHHHHHHHHHHHHHHHH-

Sequence (124 aa):
MEITKEGAIGKIIFWQKITTVVLSLFVLALWGLVGYIIHNNLEYGDYDYIQSGLYLGFCVSMTYMVYLLYQSFSLLQSYQNNQEALDIEMAFNKQRLFWMMGPVLLISSIAVLLFSALFFSFSS

Organism: NCBI:txid1331704

Foldseek 3Di:
DDCDPLNVLVVVLVVLVVVLVVLVVVLVVLVVVLVVVQVVCVVVVVDDPVLSVLSVVLSVLSVVLSVLSVQLSVLSVVCSVPVDPVSNVSSVVSVVVSVVVVVVSVVSVVVSVVVVVVVVVVVD